Protein AF-A0A8H8IQS8-F1 (afdb_monomer)

Structure (mmCIF, N/CA/C/O backbone):
data_AF-A0A8H8IQS8-F1
#
_entry.id   AF-A0A8H8IQS8-F1
#
loop_
_atom_site.group_PDB
_atom_site.id
_atom_site.type_symbol
_atom_site.label_atom_id
_atom_site.label_alt_id
_atom_site.label_comp_id
_atom_site.label_asym_id
_atom_site.label_entity_id
_atom_site.label_seq_id
_atom_site.pdbx_PDB_ins_code
_atom_site.Cartn_x
_atom_site.Cartn_y
_atom_site.Cartn_z
_atom_site.occupancy
_atom_site.B_iso_or_equiv
_atom_site.auth_seq_id
_atom_site.auth_comp_id
_atom_site.auth_asym_id
_atom_site.auth_atom_id
_atom_site.pdbx_PDB_model_num
ATOM 1 N N . MET A 1 1 ? 19.528 -2.121 0.779 1.00 66.25 1 MET A N 1
ATOM 2 C CA . MET A 1 1 ? 18.253 -1.383 0.620 1.00 66.25 1 MET A CA 1
ATOM 3 C C . MET A 1 1 ? 18.210 -0.143 1.507 1.00 66.25 1 MET A C 1
ATOM 5 O O . MET A 1 1 ? 18.045 0.934 0.961 1.00 66.25 1 MET A O 1
ATOM 9 N N . ALA A 1 2 ? 18.456 -0.263 2.820 1.00 69.69 2 ALA A N 1
ATOM 10 C CA . ALA A 1 2 ? 18.442 0.862 3.770 1.00 69.69 2 ALA A CA 1
ATOM 11 C C . ALA A 1 2 ? 19.323 2.064 3.371 1.00 69.69 2 ALA A C 1
ATOM 13 O O . ALA A 1 2 ? 18.822 3.179 3.329 1.00 69.69 2 ALA A O 1
ATOM 14 N N . ALA A 1 3 ? 20.586 1.844 2.984 1.00 73.44 3 ALA A N 1
ATOM 15 C CA . ALA A 1 3 ? 21.478 2.936 2.566 1.00 73.44 3 ALA A CA 1
ATOM 16 C C . ALA A 1 3 ? 20.942 3.726 1.356 1.00 73.44 3 ALA A C 1
ATOM 18 O O . ALA A 1 3 ? 20.941 4.948 1.373 1.00 73.44 3 ALA A O 1
ATOM 19 N N . ARG A 1 4 ? 20.400 3.029 0.347 1.00 75.62 4 ARG A N 1
ATOM 20 C CA . ARG A 1 4 ? 19.757 3.666 -0.814 1.00 75.62 4 ARG A CA 1
ATOM 21 C C . ARG A 1 4 ? 18.481 4.410 -0.438 1.00 75.62 4 ARG A C 1
ATOM 23 O O . ARG A 1 4 ? 18.221 5.464 -0.984 1.00 75.62 4 ARG A O 1
ATOM 30 N N . ALA A 1 5 ? 17.672 3.871 0.469 1.00 77.19 5 ALA A N 1
ATOM 31 C CA . ALA A 1 5 ? 16.452 4.546 0.906 1.00 77.19 5 ALA A CA 1
ATOM 32 C C . ALA A 1 5 ? 16.762 5.857 1.647 1.00 77.19 5 ALA A C 1
ATOM 34 O O . ALA A 1 5 ? 16.084 6.859 1.424 1.00 77.19 5 ALA A O 1
ATOM 35 N N . LEU A 1 6 ? 17.839 5.868 2.439 1.00 79.94 6 LEU A N 1
ATOM 36 C CA . LEU A 1 6 ? 18.305 7.056 3.146 1.00 79.94 6 LEU A CA 1
ATOM 37 C C . LEU A 1 6 ? 18.737 8.177 2.184 1.00 79.94 6 LEU A C 1
ATOM 39 O O . LEU A 1 6 ? 18.458 9.339 2.462 1.00 79.94 6 LEU A O 1
ATOM 43 N N . GLU A 1 7 ? 19.329 7.844 1.028 1.00 81.62 7 GLU A N 1
ATOM 44 C CA . GLU A 1 7 ? 19.634 8.822 -0.039 1.00 81.62 7 GLU A CA 1
ATOM 45 C C . GLU A 1 7 ? 18.376 9.547 -0.548 1.00 81.62 7 GLU A C 1
ATOM 47 O O . GLU A 1 7 ? 18.456 10.691 -0.991 1.00 81.62 7 GLU A O 1
ATOM 52 N N . PHE A 1 8 ? 17.209 8.905 -0.451 1.00 78.31 8 PHE A N 1
ATOM 53 C CA . PHE A 1 8 ? 15.911 9.465 -0.832 1.00 78.31 8 PHE A CA 1
ATOM 54 C C . PHE A 1 8 ? 15.087 9.962 0.367 1.00 78.31 8 PHE A C 1
ATOM 56 O O . PHE A 1 8 ? 13.898 10.238 0.218 1.00 78.31 8 PHE A O 1
ATOM 63 N N . GLY A 1 9 ? 15.693 10.078 1.555 1.00 79.75 9 GLY A N 1
ATOM 64 C CA . GLY A 1 9 ?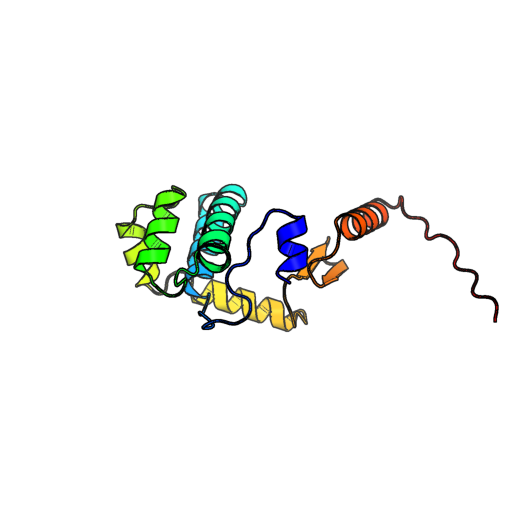 15.028 10.572 2.766 1.00 79.75 9 GLY A CA 1
ATOM 65 C C . GLY A 1 9 ? 14.066 9.579 3.425 1.00 79.75 9 GLY A C 1
ATOM 66 O O . GLY A 1 9 ? 13.321 9.966 4.321 1.00 79.75 9 GLY A O 1
ATOM 67 N N . VAL A 1 10 ? 14.079 8.308 3.014 1.00 79.69 10 VAL A N 1
ATOM 68 C CA . VAL A 1 10 ? 13.239 7.250 3.592 1.00 79.69 10 VAL A CA 1
ATOM 69 C C . VAL A 1 10 ? 14.052 6.461 4.611 1.00 79.69 10 VAL A C 1
ATOM 71 O O . VAL A 1 10 ? 15.064 5.834 4.282 1.00 79.69 10 VAL A O 1
ATOM 74 N N . THR A 1 11 ? 13.594 6.457 5.862 1.00 82.94 11 THR A N 1
ATOM 75 C CA . THR A 1 11 ? 14.284 5.748 6.947 1.00 82.94 11 THR A CA 1
ATOM 76 C C . THR A 1 11 ? 13.717 4.345 7.098 1.00 82.94 11 THR A C 1
ATOM 78 O O . THR A 1 11 ? 12.756 4.125 7.826 1.00 82.94 11 THR A O 1
ATOM 81 N N . LEU A 1 12 ? 14.336 3.371 6.431 1.00 80.75 12 LEU A N 1
ATOM 82 C CA . LEU A 1 12 ? 13.980 1.963 6.612 1.00 80.75 12 LEU A CA 1
ATOM 83 C C . LEU A 1 12 ? 14.534 1.463 7.948 1.00 80.75 12 LEU A C 1
ATOM 85 O O . LEU A 1 12 ? 15.738 1.220 8.061 1.00 80.75 12 LEU A O 1
ATOM 89 N N . ARG A 1 13 ? 13.666 1.299 8.950 1.00 80.06 13 ARG A N 1
ATOM 90 C CA . ARG A 1 13 ? 14.080 0.863 10.293 1.00 80.06 13 ARG A CA 1
ATOM 91 C C . ARG A 1 13 ? 14.315 -0.637 10.401 1.00 80.06 13 ARG A C 1
ATOM 93 O O . ARG A 1 13 ? 15.146 -1.060 11.198 1.00 80.06 13 ARG A O 1
ATOM 100 N N . ARG A 1 14 ? 13.708 -1.422 9.504 1.00 67.38 14 ARG A N 1
ATOM 101 C CA . ARG A 1 14 ? 13.694 -2.883 9.615 1.00 67.38 14 ARG A CA 1
ATOM 102 C C . ARG A 1 14 ? 14.386 -3.613 8.455 1.00 67.38 14 ARG A C 1
ATOM 104 O O . ARG A 1 14 ? 13.721 -4.034 7.508 1.00 67.38 14 ARG A O 1
ATOM 111 N N . PRO A 1 15 ? 15.715 -3.832 8.505 1.00 53.41 15 PRO A N 1
ATOM 112 C CA . PRO A 1 15 ? 16.423 -4.578 7.467 1.00 53.41 15 PRO A CA 1
ATOM 113 C C . PRO A 1 15 ? 16.212 -6.109 7.493 1.00 53.41 15 PRO A C 1
ATOM 115 O O . PRO A 1 15 ? 16.752 -6.773 6.611 1.00 53.41 15 PRO A O 1
ATOM 118 N N . GLY A 1 16 ? 15.431 -6.682 8.430 1.00 61.94 16 GLY A N 1
ATOM 119 C CA . GLY A 1 16 ? 15.216 -8.143 8.491 1.00 61.94 16 GLY A CA 1
ATOM 120 C C . GLY A 1 16 ? 14.146 -8.698 9.453 1.00 61.94 16 GLY A C 1
ATOM 121 O O . GLY A 1 16 ? 14.333 -9.798 9.956 1.00 61.94 16 GLY A O 1
ATOM 122 N N . GLY A 1 17 ? 13.066 -7.970 9.765 1.00 65.12 17 GLY A N 1
ATOM 123 C CA . GLY A 1 17 ? 12.062 -8.428 10.753 1.00 65.12 17 GLY A CA 1
ATOM 124 C C . GLY A 1 17 ? 10.948 -9.360 10.226 1.00 65.12 17 GLY A C 1
ATOM 125 O O . GLY A 1 17 ? 10.945 -9.753 9.061 1.00 65.12 17 GLY A O 1
ATOM 126 N N . THR A 1 18 ? 9.963 -9.648 11.092 1.00 72.62 18 THR A N 1
ATOM 127 C CA . THR A 1 18 ? 8.724 -10.432 10.865 1.00 72.62 18 THR A CA 1
ATOM 128 C C . THR A 1 18 ? 7.983 -10.088 9.574 1.00 72.62 18 THR A C 1
ATOM 130 O O . THR A 1 18 ? 7.476 -8.978 9.420 1.00 72.62 18 THR A O 1
ATOM 133 N N . VAL A 1 19 ? 7.893 -11.020 8.631 1.00 80.56 19 VAL A N 1
ATOM 134 C CA . VAL A 1 19 ? 7.154 -10.799 7.382 1.00 80.56 19 VAL A CA 1
ATOM 135 C C . VAL A 1 19 ? 5.656 -10.800 7.669 1.00 80.56 19 VAL A C 1
ATOM 137 O O . VAL A 1 19 ? 5.136 -11.802 8.148 1.00 80.56 19 VAL A O 1
ATOM 140 N N . TRP A 1 20 ? 4.997 -9.692 7.335 1.00 86.56 20 TRP A N 1
ATOM 141 C CA . TRP A 1 20 ? 3.547 -9.552 7.408 1.00 86.56 20 TRP A CA 1
ATOM 142 C C . TRP A 1 20 ? 2.914 -9.725 6.024 1.00 86.56 20 TRP A C 1
ATOM 144 O O . TRP A 1 20 ? 3.448 -9.264 5.009 1.00 86.56 20 TRP A O 1
ATOM 154 N N . LYS A 1 21 ? 1.765 -10.385 5.970 1.00 91.38 21 LYS A N 1
ATOM 155 C CA . LYS A 1 21 ? 0.892 -10.516 4.813 1.00 91.38 21 LYS A CA 1
ATOM 156 C C . LYS A 1 21 ? 0.266 -9.164 4.511 1.00 91.38 21 LYS A C 1
ATOM 158 O O . LYS A 1 21 ? -0.399 -8.552 5.333 1.00 91.38 21 LYS A O 1
ATOM 163 N N . SER A 1 22 ? 0.405 -8.732 3.269 1.00 92.94 22 SER A N 1
ATOM 164 C CA . SER A 1 22 ? -0.139 -7.458 2.806 1.00 92.94 22 SER A CA 1
ATOM 165 C C . SER A 1 22 ? -1.505 -7.595 2.128 1.00 92.94 22 SER A C 1
ATOM 167 O O . SER A 1 22 ? -1.963 -6.640 1.507 1.00 92.94 22 SER A O 1
ATOM 169 N N . THR A 1 23 ? -2.174 -8.753 2.196 1.00 94.75 23 THR A N 1
ATOM 170 C CA . THR A 1 23 ? -3.444 -8.986 1.482 1.00 94.75 23 THR A CA 1
ATOM 171 C C . THR A 1 23 ? -4.521 -7.987 1.905 1.00 94.75 23 THR A C 1
ATOM 173 O O . THR A 1 23 ? -5.119 -7.342 1.046 1.00 94.75 23 THR A O 1
ATOM 176 N N . SER A 1 24 ? -4.718 -7.783 3.210 1.00 96.75 24 SER A N 1
ATOM 177 C CA . SER A 1 24 ? -5.698 -6.824 3.740 1.00 96.75 24 SER A CA 1
ATOM 178 C C . SER A 1 24 ? -5.352 -5.375 3.390 1.00 96.75 24 SER A C 1
ATOM 180 O O . SER A 1 24 ? -6.216 -4.622 2.941 1.00 96.75 24 SER A O 1
ATOM 182 N N . ALA A 1 25 ? -4.071 -5.006 3.466 1.00 97.31 25 ALA A N 1
ATOM 183 C CA . ALA A 1 25 ? -3.592 -3.711 2.989 1.00 97.31 25 ALA A CA 1
ATOM 184 C C . ALA A 1 25 ? -3.886 -3.505 1.488 1.00 97.31 25 ALA A C 1
ATOM 186 O O . ALA A 1 25 ? -4.383 -2.456 1.085 1.00 97.31 25 ALA A O 1
ATOM 187 N N . ASN A 1 26 ? -3.654 -4.522 0.649 1.00 97.25 26 ASN A N 1
ATOM 188 C CA . ASN A 1 26 ? -3.958 -4.465 -0.783 1.00 97.25 26 ASN A CA 1
ATOM 189 C C . ASN A 1 26 ? -5.463 -4.355 -1.067 1.00 97.25 26 ASN A C 1
ATOM 191 O O . ASN A 1 26 ? -5.844 -3.666 -2.015 1.00 97.25 26 ASN A O 1
ATOM 195 N N . ARG A 1 27 ? -6.320 -4.964 -0.238 1.00 98.06 27 ARG A N 1
ATOM 196 C CA . ARG A 1 27 ? -7.781 -4.795 -0.324 1.00 98.06 27 ARG A CA 1
ATOM 197 C C . ARG A 1 27 ? -8.186 -3.341 -0.076 1.00 98.06 27 ARG A C 1
ATOM 199 O O . ARG A 1 27 ? -8.911 -2.779 -0.894 1.00 98.06 27 ARG A O 1
ATOM 206 N N . LEU A 1 28 ? -7.652 -2.697 0.967 1.00 98.00 28 LEU A N 1
ATOM 207 C CA . LEU A 1 28 ? -7.899 -1.270 1.220 1.00 98.00 28 LEU A CA 1
ATOM 208 C C . LEU A 1 28 ? -7.354 -0.375 0.100 1.00 98.00 28 LEU A C 1
ATOM 210 O O . LEU A 1 28 ? -8.011 0.583 -0.298 1.00 98.00 28 LEU A O 1
ATOM 214 N N . LEU A 1 29 ? -6.187 -0.698 -0.464 1.00 98.25 29 LEU A N 1
ATOM 215 C CA . LEU A 1 29 ? -5.625 0.036 -1.605 1.00 98.25 29 LEU A CA 1
ATOM 216 C C . LEU A 1 29 ? -6.482 -0.091 -2.866 1.00 98.25 29 LEU A C 1
ATOM 218 O O . LEU A 1 29 ? -6.578 0.8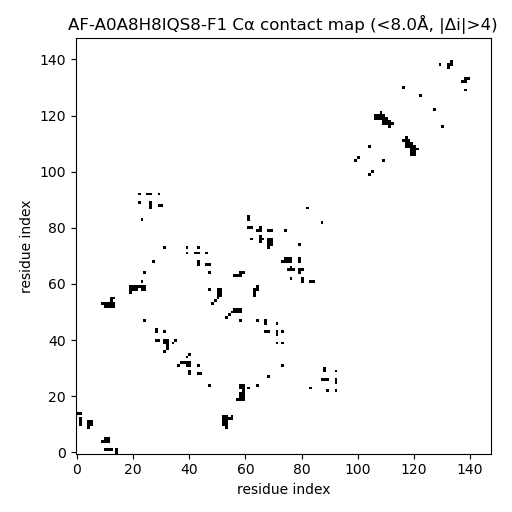63 -3.645 1.00 98.25 29 LEU A O 1
ATOM 222 N N . LEU A 1 30 ? -7.087 -1.258 -3.090 1.00 98.06 30 LEU A N 1
ATOM 223 C CA . LEU A 1 30 ? -8.026 -1.461 -4.186 1.00 98.06 30 LEU A CA 1
ATOM 224 C C . LEU A 1 30 ? -9.322 -0.680 -3.948 1.00 98.06 30 LEU A C 1
ATOM 226 O O . LEU A 1 30 ? -9.783 0.007 -4.860 1.00 98.06 30 LEU A O 1
ATOM 230 N N . TYR A 1 31 ? -9.853 -0.714 -2.726 1.00 98.19 31 TYR A N 1
ATOM 231 C CA . TYR A 1 31 ? -11.026 0.068 -2.341 1.00 98.19 31 TYR A CA 1
ATOM 232 C C . TYR A 1 31 ? -10.784 1.578 -2.519 1.00 98.19 31 TYR A C 1
ATOM 234 O O . TYR A 1 31 ? -11.568 2.272 -3.169 1.00 98.19 31 TYR A O 1
ATOM 242 N N . ALA A 1 32 ? -9.646 2.085 -2.031 1.00 98.38 32 ALA A N 1
ATOM 243 C CA . ALA A 1 32 ? -9.237 3.481 -2.181 1.00 98.38 32 ALA A CA 1
ATOM 244 C C . ALA A 1 32 ? -9.179 3.914 -3.645 1.00 98.38 32 ALA A C 1
ATOM 246 O O . ALA A 1 32 ? -9.678 4.982 -4.004 1.00 98.38 32 ALA A O 1
ATOM 247 N N . TYR A 1 33 ? -8.634 3.053 -4.505 1.00 98.25 33 TYR A N 1
ATOM 248 C CA . TYR A 1 33 ? -8.614 3.302 -5.939 1.00 98.25 33 TYR A CA 1
ATOM 249 C C . TYR A 1 33 ? -10.022 3.361 -6.544 1.00 98.25 33 TYR A C 1
ATOM 251 O O . TYR A 1 33 ? -10.304 4.253 -7.342 1.00 98.25 33 TYR A O 1
ATOM 259 N N . GLN A 1 34 ? -10.920 2.449 -6.161 1.00 97.44 34 GLN A N 1
ATOM 260 C CA . GLN A 1 34 ? -12.295 2.426 -6.670 1.00 97.44 34 GLN A CA 1
ATOM 261 C C . GLN A 1 34 ? -13.106 3.663 -6.254 1.00 97.44 34 GLN A C 1
ATOM 263 O O . GLN A 1 34 ? -13.939 4.124 -7.032 1.00 97.44 34 GLN A O 1
ATOM 268 N N . LYS A 1 35 ? -12.873 4.210 -5.052 1.00 96.25 35 LYS A N 1
ATOM 269 C CA . LYS A 1 35 ? -13.634 5.360 -4.529 1.00 96.25 35 LYS A CA 1
ATOM 270 C C . LYS A 1 35 ? -13.045 6.719 -4.889 1.00 96.25 35 LYS A C 1
ATOM 272 O O . LYS A 1 35 ? -13.797 7.635 -5.202 1.00 96.25 35 LYS A O 1
ATOM 277 N N . GLY A 1 36 ? -11.723 6.860 -4.837 1.00 94.62 36 GLY A N 1
ATOM 278 C CA . GLY A 1 36 ? -11.043 8.153 -4.980 1.00 94.62 36 GLY A CA 1
ATOM 279 C C . GLY A 1 36 ? -9.915 8.164 -6.011 1.00 94.62 36 GLY A C 1
ATOM 280 O O . GLY A 1 36 ? -9.134 9.117 -6.067 1.00 94.62 36 GLY A O 1
ATOM 281 N N . GLY A 1 37 ? -9.809 7.114 -6.828 1.00 97.50 37 GLY A N 1
ATOM 282 C CA . GLY A 1 37 ? -8.822 7.014 -7.895 1.00 97.50 37 GLY A CA 1
ATOM 283 C C . GLY A 1 37 ? -7.380 6.956 -7.390 1.00 97.50 37 GLY A C 1
ATOM 284 O O . GLY A 1 37 ? -7.085 6.539 -6.269 1.00 97.50 37 GLY A O 1
ATOM 285 N N . GLN A 1 38 ? -6.456 7.387 -8.250 1.00 95.94 38 GLN A N 1
ATOM 286 C CA . GLN A 1 38 ? -5.016 7.319 -7.984 1.00 95.94 38 GLN A CA 1
ATOM 287 C C . GLN A 1 38 ? -4.602 8.135 -6.757 1.00 95.94 38 GLN A C 1
ATOM 289 O O . GLN A 1 38 ? -3.766 7.671 -5.992 1.00 95.94 38 GLN A O 1
ATOM 294 N N . ASN A 1 39 ? -5.209 9.303 -6.533 1.00 96.88 39 ASN A N 1
ATOM 295 C CA . ASN A 1 39 ? -4.848 10.170 -5.410 1.00 96.88 39 ASN A CA 1
ATOM 296 C C . ASN A 1 39 ? -5.187 9.520 -4.062 1.00 96.88 39 ASN A C 1
ATOM 298 O O . ASN A 1 39 ? -4.336 9.471 -3.177 1.00 96.88 39 ASN A O 1
ATOM 302 N N . ALA A 1 40 ? -6.397 8.969 -3.913 1.00 97.62 40 ALA A N 1
ATOM 303 C CA . ALA A 1 40 ? -6.787 8.286 -2.678 1.00 97.62 40 ALA A CA 1
ATOM 304 C C . ALA A 1 40 ? -5.935 7.034 -2.432 1.00 97.62 40 ALA A C 1
ATOM 306 O O . ALA A 1 40 ? -5.442 6.827 -1.323 1.00 97.62 40 ALA A O 1
ATOM 307 N N . GLN A 1 41 ? -5.690 6.241 -3.481 1.00 98.19 41 GLN A N 1
ATOM 308 C CA . GLN A 1 41 ? -4.811 5.078 -3.385 1.00 98.19 41 GLN A CA 1
ATOM 309 C C . GLN A 1 41 ? -3.385 5.472 -2.986 1.00 98.19 41 GLN A C 1
ATOM 311 O O . GLN A 1 41 ? -2.811 4.847 -2.100 1.00 98.19 41 GLN A O 1
ATOM 316 N N . GLN A 1 42 ? -2.807 6.497 -3.616 1.00 97.50 42 GLN A N 1
ATOM 317 C CA . GLN A 1 42 ? -1.442 6.944 -3.345 1.00 97.50 42 GLN A CA 1
ATOM 318 C C . GLN A 1 42 ? -1.290 7.499 -1.925 1.00 97.50 42 GLN A C 1
ATOM 320 O O . GLN A 1 42 ? -0.276 7.228 -1.278 1.00 97.50 42 GLN A O 1
ATOM 325 N N . ASN A 1 43 ? -2.285 8.238 -1.430 1.00 97.44 43 ASN A N 1
ATOM 326 C CA . ASN A 1 43 ? -2.283 8.757 -0.064 1.00 97.44 43 ASN A CA 1
ATOM 327 C C . ASN A 1 43 ? -2.252 7.613 0.957 1.00 97.44 43 ASN A C 1
ATOM 329 O O . ASN A 1 43 ? -1.362 7.584 1.808 1.00 97.44 43 ASN A O 1
ATOM 333 N N . LEU A 1 44 ? -3.155 6.634 0.822 1.00 98.19 44 LEU A N 1
ATOM 334 C CA . LEU A 1 44 ? -3.171 5.460 1.695 1.00 98.19 44 LEU A CA 1
ATOM 335 C C . LEU A 1 44 ? -1.882 4.638 1.572 1.00 98.19 44 LEU A C 1
ATOM 337 O O . LEU A 1 44 ? -1.289 4.264 2.581 1.00 98.19 44 LEU A O 1
ATOM 341 N N . LEU A 1 45 ? -1.416 4.400 0.344 1.00 97.38 45 LEU A N 1
ATOM 342 C CA . LEU A 1 45 ? -0.188 3.656 0.073 1.00 97.38 45 LEU A CA 1
ATOM 343 C C . LEU A 1 45 ? 1.010 4.279 0.787 1.00 97.38 45 LEU A C 1
ATOM 345 O O . LEU A 1 45 ? 1.771 3.569 1.435 1.00 97.38 45 LEU A O 1
ATOM 349 N N . THR A 1 46 ? 1.158 5.600 0.695 1.00 95.75 46 THR A N 1
ATOM 350 C CA . THR A 1 46 ? 2.270 6.329 1.316 1.00 95.75 46 THR A CA 1
ATOM 351 C C . THR A 1 46 ? 2.270 6.154 2.833 1.00 95.75 46 THR A C 1
ATOM 353 O O . THR A 1 46 ? 3.319 5.887 3.419 1.00 95.75 46 THR A O 1
ATOM 356 N N . GLU A 1 47 ? 1.104 6.257 3.471 1.00 96.69 47 GLU A N 1
ATOM 357 C CA . GLU A 1 47 ? 0.995 6.093 4.920 1.00 96.69 47 GLU A CA 1
ATOM 358 C C . GLU A 1 47 ? 1.242 4.647 5.366 1.00 96.69 47 GLU A C 1
ATOM 360 O O . GLU A 1 47 ? 1.991 4.439 6.318 1.00 96.69 47 GLU A O 1
ATOM 365 N N . LEU A 1 48 ? 0.729 3.650 4.637 1.00 95.75 48 LEU A N 1
ATOM 366 C CA . LEU A 1 48 ? 0.999 2.237 4.925 1.00 95.75 48 LEU A CA 1
ATOM 367 C C . LEU A 1 48 ? 2.473 1.862 4.702 1.00 95.75 48 LEU A C 1
ATOM 369 O O . LEU A 1 48 ? 3.033 1.090 5.478 1.00 95.75 48 LEU A O 1
ATOM 373 N N . PHE A 1 49 ? 3.139 2.438 3.692 1.00 92.81 49 PHE A N 1
ATOM 374 C CA . PHE A 1 49 ? 4.587 2.274 3.514 1.00 92.81 49 PHE A CA 1
ATOM 375 C C . PHE A 1 49 ? 5.359 2.824 4.718 1.00 92.81 49 PHE A C 1
ATOM 377 O O . PHE A 1 49 ? 6.285 2.165 5.193 1.00 92.81 49 PHE A O 1
ATOM 384 N N . ARG A 1 50 ? 4.977 4.000 5.234 1.00 92.19 50 ARG A N 1
ATOM 385 C CA . ARG A 1 50 ? 5.592 4.574 6.441 1.00 92.19 50 ARG A CA 1
ATOM 386 C C . ARG A 1 50 ? 5.327 3.717 7.673 1.00 92.19 50 ARG A C 1
ATOM 388 O O . ARG A 1 50 ? 6.271 3.414 8.397 1.00 92.19 50 ARG A O 1
ATOM 395 N N . ALA A 1 51 ? 4.082 3.293 7.881 1.00 92.88 51 ALA A N 1
ATOM 396 C CA . ALA A 1 51 ? 3.696 2.390 8.965 1.00 92.88 51 ALA A CA 1
ATOM 397 C C . ALA A 1 51 ? 4.582 1.138 8.974 1.00 92.88 51 ALA A C 1
ATOM 399 O O . ALA A 1 51 ? 5.265 0.843 9.953 1.00 92.88 51 ALA A O 1
ATOM 400 N N . HIS A 1 52 ? 4.675 0.477 7.820 1.00 90.62 52 HIS A N 1
ATOM 401 C CA . HIS A 1 52 ? 5.409 -0.768 7.679 1.00 90.62 52 HIS A CA 1
ATOM 402 C C . HIS A 1 52 ? 6.931 -0.599 7.804 1.00 90.62 52 HIS A C 1
ATOM 404 O O . HIS A 1 52 ? 7.589 -1.346 8.529 1.00 90.62 52 HIS A O 1
ATOM 410 N N . HIS A 1 53 ? 7.517 0.358 7.079 1.00 87.62 53 HIS A N 1
ATOM 411 C CA . HIS A 1 53 ? 8.972 0.442 6.928 1.00 87.62 53 HIS A CA 1
ATOM 412 C C . HIS A 1 53 ? 9.662 1.424 7.873 1.00 87.62 53 HIS A C 1
ATOM 414 O O . HIS A 1 53 ? 10.834 1.215 8.202 1.00 87.62 53 HIS A O 1
ATOM 420 N N . GLU A 1 54 ? 8.979 2.498 8.264 1.00 89.50 54 GLU A N 1
ATOM 421 C CA . GLU A 1 54 ? 9.545 3.541 9.123 1.00 89.50 54 GLU A CA 1
ATOM 422 C C . GLU A 1 54 ? 9.116 3.383 10.580 1.00 89.50 54 GLU A C 1
ATOM 424 O O . GLU A 1 54 ? 9.890 3.741 11.465 1.00 89.50 54 GLU A O 1
ATOM 429 N N . LYS A 1 55 ? 7.910 2.865 10.842 1.00 90.06 55 LYS A N 1
ATOM 430 C CA . LYS A 1 55 ? 7.38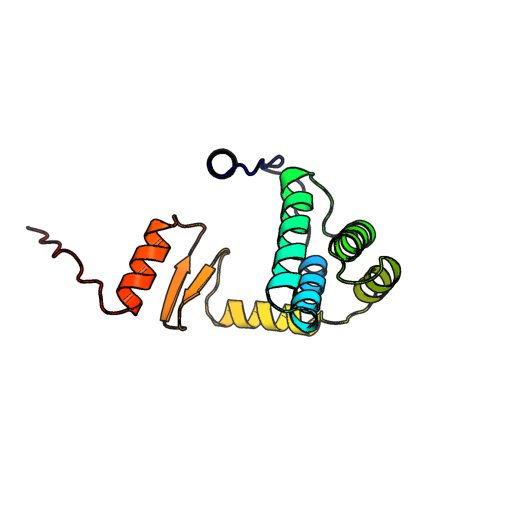1 2.704 12.207 1.00 90.06 55 LYS A CA 1
ATOM 431 C C . LYS A 1 55 ? 7.374 1.270 12.726 1.00 90.06 55 LYS A C 1
ATOM 433 O O . LYS A 1 55 ? 7.256 1.091 13.929 1.00 90.06 55 LYS A O 1
ATOM 438 N N . GLU A 1 56 ? 7.550 0.285 11.846 1.00 89.62 56 GLU A N 1
ATOM 439 C CA . GLU A 1 56 ? 7.480 -1.144 12.186 1.00 89.62 56 GLU A CA 1
ATOM 440 C C . GLU A 1 56 ? 6.124 -1.560 12.775 1.00 89.62 56 GLU A C 1
ATOM 442 O O . GLU A 1 56 ? 6.049 -2.406 13.663 1.00 89.62 56 GLU A O 1
ATOM 447 N N . GLU A 1 57 ? 5.046 -0.972 12.266 1.00 92.00 57 GLU A N 1
ATOM 448 C CA . GLU A 1 57 ? 3.679 -1.326 12.641 1.00 92.00 57 GLU A CA 1
ATOM 449 C C . GLU A 1 57 ? 3.162 -2.507 11.806 1.00 92.00 57 GLU A C 1
ATOM 451 O O . GLU A 1 57 ? 3.506 -2.654 10.625 1.00 92.00 57 GLU A O 1
ATOM 456 N N . ASP A 1 58 ? 2.331 -3.345 12.431 1.00 92.00 58 ASP A N 1
ATOM 457 C CA . ASP A 1 58 ? 1.794 -4.564 11.833 1.00 92.00 58 ASP A CA 1
ATOM 458 C C . ASP A 1 58 ? 0.683 -4.251 10.820 1.00 92.00 58 ASP A C 1
ATOM 460 O O . ASP A 1 58 ? -0.419 -3.841 11.171 1.00 92.00 58 ASP A O 1
ATOM 464 N N . ILE A 1 59 ? 0.976 -4.466 9.538 1.00 92.69 59 ILE A N 1
ATOM 465 C CA . ILE A 1 59 ? 0.024 -4.254 8.438 1.00 92.69 59 ILE A CA 1
ATOM 466 C C . ILE A 1 59 ? -0.879 -5.471 8.157 1.00 92.69 59 ILE A C 1
ATOM 468 O O . ILE A 1 59 ? -1.629 -5.448 7.178 1.00 92.69 59 ILE A O 1
ATOM 472 N N . GLU A 1 60 ? -0.803 -6.531 8.969 1.00 93.75 60 GLU A N 1
ATOM 473 C CA . GLU A 1 60 ? -1.837 -7.571 9.065 1.00 93.75 60 GLU A CA 1
ATOM 474 C C . GLU A 1 60 ? -2.941 -7.202 10.064 1.00 93.75 60 GLU A C 1
ATOM 476 O O . GLU A 1 60 ? -4.061 -7.694 9.918 1.00 93.75 60 GLU A O 1
ATOM 481 N N . ASP A 1 61 ? -2.651 -6.347 11.051 1.00 95.94 61 ASP A N 1
ATOM 482 C CA . ASP A 1 61 ? -3.605 -5.970 12.095 1.00 95.94 61 ASP A CA 1
ATOM 483 C C . ASP A 1 61 ? -4.711 -5.066 11.531 1.00 95.94 61 ASP A C 1
ATOM 485 O O . ASP A 1 61 ? -4.464 -4.008 10.943 1.00 95.94 61 ASP A O 1
ATOM 489 N N . PHE A 1 62 ? -5.963 -5.488 11.713 1.00 97.44 62 PHE A N 1
ATOM 490 C CA . PHE A 1 62 ? -7.117 -4.777 11.174 1.00 97.44 62 PHE A CA 1
ATOM 491 C C . PHE A 1 62 ? -7.335 -3.423 11.844 1.00 97.44 62 PHE A C 1
ATOM 493 O O . PHE A 1 62 ? -7.781 -2.497 11.172 1.00 97.44 62 PHE A O 1
ATOM 500 N N . LEU A 1 63 ? -6.997 -3.287 13.128 1.00 97.81 63 LEU A N 1
ATOM 501 C CA . LEU A 1 63 ? -7.122 -2.025 13.852 1.00 97.81 63 LEU A CA 1
ATOM 502 C C . LEU A 1 63 ? -6.104 -1.013 13.326 1.00 97.81 63 LEU A C 1
ATOM 504 O O . LEU A 1 63 ? -6.476 0.104 12.982 1.00 97.81 63 LEU A O 1
ATOM 508 N N . ILE A 1 64 ? -4.849 -1.432 13.132 1.00 96.88 64 ILE A N 1
ATOM 509 C CA . ILE A 1 64 ? -3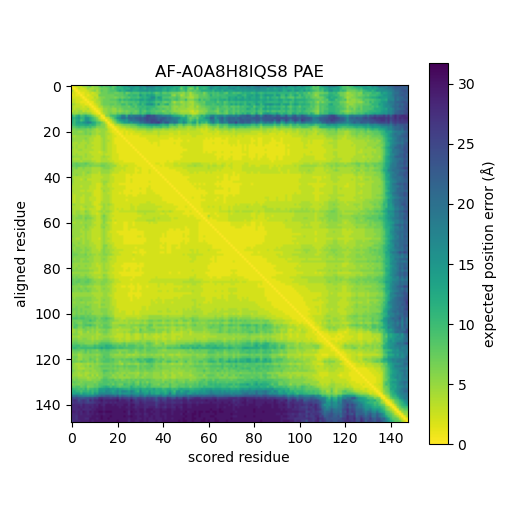.811 -0.571 12.540 1.00 96.88 64 ILE A CA 1
ATOM 510 C C . ILE A 1 64 ? -4.219 -0.147 11.123 1.00 96.88 64 ILE A C 1
ATOM 512 O O . ILE A 1 64 ? -4.146 1.029 10.763 1.00 96.88 64 ILE A O 1
ATOM 516 N N . LEU A 1 65 ? -4.702 -1.082 10.302 1.00 97.81 65 LEU A N 1
ATOM 517 C CA . LEU A 1 65 ? -5.182 -0.765 8.956 1.00 97.81 65 LEU A CA 1
ATOM 518 C C . LEU A 1 65 ? -6.385 0.196 8.964 1.00 97.81 65 LEU A C 1
ATOM 520 O O . LEU A 1 65 ? -6.449 1.091 8.115 1.00 97.81 65 LEU A O 1
ATOM 524 N N . ALA A 1 66 ? -7.313 0.037 9.911 1.00 98.38 66 ALA A N 1
ATOM 525 C CA . ALA A 1 66 ? -8.467 0.915 10.075 1.00 98.38 66 ALA A CA 1
ATOM 526 C C . ALA A 1 66 ? -8.064 2.337 10.491 1.00 98.38 66 ALA A C 1
ATOM 528 O O . ALA A 1 66 ? -8.577 3.301 9.918 1.00 98.38 66 ALA A O 1
ATOM 5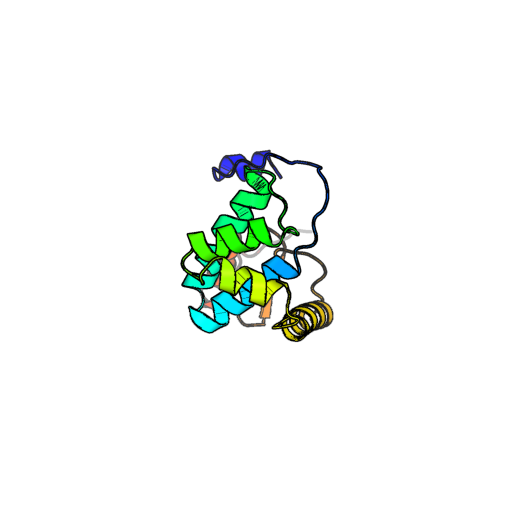29 N N . GLU A 1 67 ? -7.089 2.482 11.393 1.00 98.38 67 GLU A N 1
ATOM 530 C CA . GLU A 1 67 ? -6.519 3.782 11.767 1.00 98.38 67 GLU A CA 1
ATOM 531 C C . GLU A 1 67 ? -5.945 4.523 10.551 1.00 98.38 67 GLU A C 1
ATOM 533 O O . GLU A 1 67 ? -6.183 5.719 10.373 1.00 98.38 67 GLU A O 1
ATOM 538 N N . TYR A 1 68 ? -5.226 3.829 9.661 1.00 98.19 68 TYR A N 1
ATOM 539 C CA . TYR A 1 68 ? -4.684 4.452 8.448 1.00 98.19 68 TYR A CA 1
ATOM 540 C C . TYR A 1 68 ? -5.747 4.766 7.394 1.00 98.19 68 TYR A C 1
ATOM 542 O O . TYR A 1 68 ? -5.633 5.784 6.697 1.00 98.19 68 TYR A O 1
ATOM 550 N N . ALA A 1 69 ? -6.785 3.936 7.276 1.00 97.88 69 ALA A N 1
ATOM 551 C CA . ALA A 1 69 ? -7.932 4.230 6.421 1.00 97.88 69 ALA A CA 1
ATOM 552 C C . ALA A 1 69 ? -8.648 5.512 6.885 1.00 97.88 69 ALA A C 1
ATOM 554 O O . ALA A 1 69 ? -8.920 6.393 6.067 1.00 97.88 69 ALA A O 1
ATOM 555 N N . GLU A 1 70 ? -8.856 5.671 8.192 1.00 98.31 70 GLU A N 1
ATOM 556 C CA . GLU A 1 70 ? -9.452 6.878 8.768 1.00 98.31 70 GLU A CA 1
ATOM 557 C C . GLU A 1 70 ? -8.542 8.099 8.626 1.00 98.31 70 GLU A C 1
ATOM 559 O O . GLU A 1 70 ? -8.966 9.141 8.121 1.00 98.31 70 GLU A O 1
ATOM 564 N N . LYS A 1 71 ? -7.259 7.962 8.976 1.00 97.62 71 LYS A N 1
ATOM 565 C CA . LYS A 1 71 ? -6.266 9.041 8.881 1.00 97.62 71 LYS A CA 1
ATOM 566 C C . LYS A 1 71 ? -6.164 9.633 7.475 1.00 97.62 71 LYS A C 1
ATOM 568 O O . LYS A 1 71 ? -5.908 10.825 7.315 1.00 97.62 71 LYS A O 1
ATOM 573 N N . THR A 1 72 ? -6.325 8.798 6.452 1.00 97.44 72 THR A N 1
ATOM 574 C CA . THR A 1 72 ? -6.245 9.214 5.043 1.00 97.44 72 THR A CA 1
ATOM 575 C C . THR A 1 72 ? -7.577 9.733 4.497 1.00 97.44 72 THR A C 1
ATOM 577 O O . THR A 1 72 ? -7.632 10.170 3.346 1.00 97.44 72 THR A O 1
ATOM 580 N N . GLY A 1 73 ? -8.631 9.729 5.320 1.00 97.06 73 GLY A N 1
ATOM 581 C CA . GLY A 1 73 ? -9.976 10.161 4.956 1.00 97.06 73 GLY A CA 1
ATOM 582 C C . GLY A 1 73 ? -10.690 9.194 4.013 1.00 97.06 73 GLY A C 1
ATOM 583 O O . GLY A 1 73 ? -11.604 9.612 3.306 1.00 97.06 73 GLY A O 1
ATOM 584 N N . LEU A 1 74 ? -10.260 7.928 3.953 1.00 97.50 74 LEU A N 1
ATOM 585 C CA . LEU A 1 74 ? -10.843 6.938 3.051 1.00 97.50 74 LEU A CA 1
ATOM 586 C C . LEU A 1 74 ? -12.237 6.493 3.511 1.00 97.50 74 LEU A C 1
ATOM 588 O O . LEU A 1 74 ? -13.150 6.391 2.694 1.00 97.50 74 LEU A O 1
ATOM 592 N N . MET A 1 75 ? -12.369 6.188 4.801 1.00 97.69 75 MET A N 1
ATOM 593 C CA . MET A 1 75 ? -13.609 5.801 5.479 1.00 97.69 75 MET A CA 1
ATOM 594 C C . MET A 1 75 ? -13.419 5.939 6.993 1.00 97.69 75 MET A C 1
ATOM 596 O O . MET A 1 75 ? -12.287 6.093 7.448 1.00 97.69 75 MET A O 1
ATOM 600 N N . SER A 1 76 ? -14.496 5.884 7.775 1.00 98.31 76 SER A N 1
ATOM 601 C CA . SER A 1 76 ? -14.372 5.871 9.240 1.00 98.31 76 SER A CA 1
ATOM 602 C C . SER A 1 76 ? -13.660 4.608 9.732 1.00 98.31 76 SER A C 1
ATOM 604 O O . SER A 1 76 ? -13.704 3.563 9.075 1.00 98.31 76 SER A O 1
ATOM 606 N N . HIS A 1 77 ? -13.054 4.668 10.921 1.00 98.19 77 HIS A N 1
ATOM 607 C CA . HIS A 1 77 ? -12.421 3.491 11.524 1.00 98.19 77 HIS A CA 1
ATOM 608 C C . HIS A 1 77 ? -13.391 2.297 11.614 1.00 98.19 77 HIS A C 1
ATOM 610 O O . HIS A 1 77 ? -13.027 1.159 11.323 1.00 98.19 77 HIS A O 1
ATOM 616 N N . GLN A 1 78 ? -14.653 2.544 11.979 1.00 98.25 78 GLN A N 1
ATOM 617 C CA . GLN A 1 78 ? -15.664 1.492 12.092 1.00 98.25 78 GLN A CA 1
ATOM 618 C C . GLN A 1 78 ? -15.978 0.831 10.741 1.00 98.25 78 GLN A C 1
ATOM 620 O O . GLN A 1 78 ? -16.033 -0.395 10.661 1.00 98.25 78 GLN A O 1
ATOM 625 N N . GLU A 1 79 ? -16.159 1.623 9.681 1.00 98.19 79 GLU A N 1
ATOM 626 C CA . GLU A 1 79 ? -16.381 1.096 8.329 1.00 98.19 79 GLU A CA 1
ATOM 627 C C . GLU A 1 79 ? -15.174 0.292 7.840 1.00 98.19 79 GLU A C 1
ATOM 629 O O . GLU A 1 79 ? -15.352 -0.766 7.237 1.00 98.19 79 GLU A O 1
ATOM 634 N N . ALA A 1 80 ? -13.956 0.746 8.150 1.00 98.12 80 ALA A N 1
ATOM 635 C CA . ALA A 1 80 ? -12.738 0.027 7.800 1.00 98.12 80 ALA A CA 1
ATOM 636 C C . ALA A 1 80 ? -12.658 -1.332 8.500 1.00 98.12 80 ALA A C 1
ATOM 638 O O . ALA A 1 80 ? -12.372 -2.328 7.836 1.00 98.12 80 ALA A O 1
ATOM 639 N N . CYS A 1 81 ? -12.977 -1.408 9.796 1.00 98.06 81 CYS A N 1
ATOM 640 C CA . CYS A 1 81 ? -13.054 -2.687 10.503 1.00 98.06 81 CYS A CA 1
ATOM 641 C C . CYS A 1 81 ? -14.080 -3.627 9.859 1.00 98.06 81 CYS A C 1
ATOM 643 O O . CYS A 1 81 ? -13.744 -4.767 9.548 1.00 98.06 81 CYS A O 1
ATOM 645 N N . MET A 1 82 ? -15.295 -3.140 9.579 1.00 98.12 82 MET A N 1
ATOM 646 C CA . MET A 1 82 ? -16.338 -3.949 8.934 1.00 98.12 82 MET A CA 1
ATOM 647 C C . MET A 1 82 ? -15.907 -4.453 7.550 1.00 98.12 82 MET A C 1
ATOM 649 O O . MET A 1 82 ? -16.129 -5.615 7.207 1.00 98.12 82 MET A O 1
ATOM 653 N N . PHE A 1 83 ? -15.262 -3.596 6.755 1.00 98.19 83 PHE A N 1
ATOM 654 C CA . PHE A 1 83 ? -14.707 -3.975 5.460 1.00 98.19 83 PHE A CA 1
ATOM 655 C C . PHE A 1 83 ? -13.638 -5.067 5.611 1.00 98.19 83 PHE A C 1
ATOM 657 O O . PHE A 1 83 ? -13.685 -6.074 4.900 1.00 98.19 83 PHE A O 1
ATOM 664 N N . LEU A 1 84 ? -12.702 -4.903 6.550 1.00 97.50 84 LEU A N 1
ATOM 665 C CA . LEU A 1 84 ? -11.595 -5.834 6.777 1.00 97.50 84 LEU A CA 1
ATOM 666 C C . LEU A 1 84 ? -12.072 -7.200 7.295 1.00 97.50 84 LEU A C 1
ATOM 668 O O . LEU A 1 84 ? -11.555 -8.221 6.837 1.00 97.50 84 LEU A O 1
ATOM 672 N N . GLU A 1 85 ? -13.088 -7.218 8.164 1.00 97.50 85 GLU A N 1
ATOM 673 C CA . GLU A 1 85 ? -13.770 -8.427 8.656 1.00 97.50 85 GLU A CA 1
ATOM 674 C C . GLU A 1 85 ? -14.563 -9.158 7.564 1.00 97.50 85 GLU A C 1
ATOM 676 O O . GLU A 1 85 ? -14.751 -10.375 7.628 1.00 97.50 85 GLU A O 1
ATOM 681 N N . SER A 1 86 ? -15.024 -8.432 6.544 1.00 97.50 86 SER A N 1
ATOM 682 C CA . SER A 1 86 ? -15.703 -9.018 5.391 1.00 97.50 86 SER A CA 1
ATOM 683 C C . SER A 1 86 ? -14.724 -9.667 4.401 1.00 97.50 86 SER A C 1
ATOM 685 O O . SER A 1 86 ? -13.507 -9.506 4.488 1.00 97.50 86 SER A O 1
ATOM 687 N N . ASN A 1 87 ? -15.270 -10.338 3.382 1.00 96.75 87 ASN A N 1
ATOM 688 C CA . ASN A 1 87 ? -14.509 -10.843 2.231 1.00 96.75 87 ASN A CA 1
ATOM 689 C C . ASN A 1 87 ? -14.510 -9.888 1.025 1.00 96.75 87 ASN A C 1
ATOM 691 O O . ASN A 1 87 ? -14.119 -10.282 -0.076 1.00 96.75 87 ASN A O 1
ATOM 695 N N . GLU A 1 88 ? -14.972 -8.649 1.197 1.00 97.56 88 GLU A N 1
ATOM 696 C CA . GLU A 1 88 ? -15.050 -7.681 0.105 1.00 97.56 88 GLU A CA 1
ATOM 697 C C . GLU A 1 88 ? -13.660 -7.445 -0.513 1.00 97.56 88 GLU A C 1
ATOM 699 O O . GLU A 1 88 ? -12.664 -7.271 0.199 1.00 97.56 88 GLU A O 1
ATOM 704 N N . LEU A 1 89 ? -13.584 -7.470 -1.846 1.00 97.62 89 LEU A N 1
ATOM 705 C CA . LEU A 1 89 ? -12.363 -7.309 -2.644 1.00 97.62 89 LEU A CA 1
ATOM 706 C C . LEU A 1 89 ? -11.289 -8.404 -2.488 1.00 97.62 89 LEU A C 1
ATOM 708 O O . LEU A 1 89 ? -10.214 -8.282 -3.081 1.00 97.62 89 LEU A O 1
ATOM 712 N N . CYS A 1 90 ? -11.538 -9.480 -1.731 1.00 96.69 90 CYS A N 1
ATOM 713 C CA . CYS A 1 90 ? -10.593 -10.600 -1.629 1.00 96.69 90 CYS A CA 1
ATOM 714 C C . CYS A 1 90 ? -10.345 -11.264 -2.993 1.00 96.69 90 CYS A C 1
ATOM 716 O O . CYS A 1 90 ? -9.194 -11.487 -3.371 1.00 96.69 90 CYS A O 1
ATOM 718 N N . ALA A 1 91 ? -11.414 -11.558 -3.739 1.00 97.31 91 ALA A N 1
ATOM 719 C CA . ALA A 1 91 ? -11.327 -12.231 -5.033 1.00 97.31 91 ALA A CA 1
ATOM 720 C C . ALA A 1 91 ? -10.619 -11.362 -6.083 1.00 97.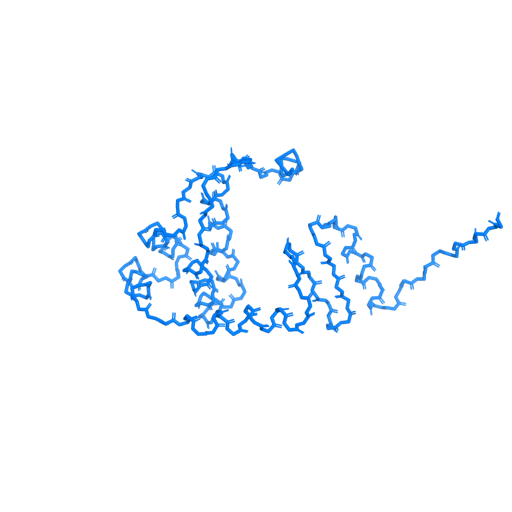31 91 ALA A C 1
ATOM 722 O O . ALA A 1 91 ? -9.779 -11.850 -6.833 1.00 97.31 91 ALA A O 1
ATOM 723 N N . GLU A 1 92 ? -10.900 -10.063 -6.097 1.00 97.44 92 GLU A N 1
ATOM 724 C CA . GLU A 1 92 ? -10.331 -9.105 -7.039 1.00 97.44 92 GLU A CA 1
ATOM 725 C C . GLU A 1 92 ? -8.834 -8.880 -6.800 1.00 97.44 92 GLU A C 1
ATOM 727 O O . GLU A 1 92 ? -8.074 -8.667 -7.750 1.00 97.44 92 GLU A O 1
ATOM 732 N N . VAL A 1 93 ? -8.385 -8.922 -5.540 1.00 96.62 93 VAL A N 1
ATOM 733 C CA . VAL A 1 93 ? -6.953 -8.893 -5.216 1.00 96.62 93 VAL A CA 1
ATOM 734 C C . VAL A 1 93 ? -6.272 -10.175 -5.697 1.00 96.62 93 VAL A C 1
ATOM 736 O O . VAL A 1 93 ? -5.229 -10.083 -6.347 1.00 96.62 93 VAL A O 1
ATOM 739 N N . GLU A 1 94 ? -6.866 -11.346 -5.455 1.00 95.44 94 GLU A N 1
ATOM 740 C CA . GLU A 1 94 ? -6.311 -12.628 -5.913 1.00 95.44 94 GLU A CA 1
ATOM 741 C C . GLU A 1 94 ? -6.234 -12.696 -7.447 1.00 95.44 94 GLU A C 1
ATOM 743 O O . GLU A 1 94 ? -5.192 -13.034 -8.007 1.00 95.44 94 GLU A O 1
ATOM 748 N N . GLU A 1 95 ? -7.288 -12.269 -8.147 1.00 96.06 95 GLU A N 1
ATOM 749 C CA . GLU A 1 95 ? -7.317 -12.210 -9.611 1.00 96.06 95 GLU A CA 1
ATOM 750 C C . GLU A 1 95 ? -6.206 -11.301 -10.163 1.00 96.06 95 GLU A C 1
ATOM 752 O O . GLU A 1 95 ? -5.534 -11.641 -11.139 1.00 96.06 95 GLU A O 1
ATOM 757 N N . ARG A 1 96 ? -5.956 -10.149 -9.526 1.00 93.69 96 ARG A N 1
ATOM 758 C CA . ARG A 1 96 ? -4.871 -9.234 -9.923 1.00 93.69 96 ARG A CA 1
ATOM 759 C C . ARG A 1 96 ? -3.490 -9.851 -9.728 1.00 93.69 96 ARG A C 1
ATOM 761 O O . ARG A 1 96 ? -2.607 -9.630 -10.567 1.00 93.69 96 ARG A O 1
ATOM 768 N N . VAL A 1 97 ? -3.292 -10.603 -8.647 1.00 92.75 97 VAL A N 1
ATOM 769 C CA . VAL A 1 97 ? -2.045 -11.338 -8.401 1.00 92.75 97 VAL A CA 1
ATOM 770 C C . VAL A 1 97 ? -1.860 -12.415 -9.465 1.00 92.75 97 VAL A C 1
ATOM 772 O O . VAL A 1 97 ? -0.797 -12.473 -10.086 1.00 92.75 97 VAL A O 1
ATOM 775 N N . GLU A 1 98 ? -2.895 -13.204 -9.743 1.00 94.25 98 GLU A N 1
ATOM 776 C CA . GLU A 1 98 ? -2.810 -14.296 -10.711 1.00 94.25 98 GLU A CA 1
ATOM 777 C C . GLU A 1 98 ? -2.594 -13.785 -12.137 1.00 94.25 98 GLU A C 1
ATOM 779 O O . GLU A 1 98 ? -1.708 -14.260 -12.846 1.00 94.25 98 GLU A O 1
ATOM 784 N N . LYS A 1 99 ? -3.286 -12.711 -12.526 1.00 91.56 99 LYS A N 1
ATOM 785 C CA . LYS A 1 99 ? -3.033 -12.015 -13.792 1.00 91.56 99 LYS A CA 1
ATOM 786 C C . LYS A 1 99 ? -1.598 -11.497 -13.892 1.00 91.56 99 LYS A C 1
ATOM 788 O O . LYS A 1 99 ? -0.996 -11.523 -14.962 1.00 91.56 99 LYS A O 1
ATOM 793 N N . SER A 1 100 ? -1.026 -11.011 -12.791 1.00 90.25 100 SER A N 1
ATOM 794 C CA . SER A 1 100 ? 0.375 -10.575 -12.774 1.00 90.25 100 SER A CA 1
ATOM 795 C C . SER A 1 100 ? 1.319 -11.761 -12.981 1.00 90.25 100 SER A C 1
ATOM 797 O O . SER A 1 100 ? 2.228 -11.684 -13.810 1.00 90.25 100 SER A O 1
ATOM 799 N N . ARG A 1 101 ? 1.066 -12.894 -12.318 1.00 90.50 101 ARG A N 1
ATOM 800 C CA . ARG A 1 101 ? 1.838 -14.128 -12.526 1.00 90.50 101 ARG A CA 1
ATOM 801 C C . ARG A 1 101 ? 1.728 -14.638 -13.961 1.00 90.50 101 ARG A C 1
ATOM 803 O O . ARG A 1 101 ? 2.752 -14.967 -14.555 1.00 90.50 101 ARG A O 1
ATOM 810 N N . SER A 1 102 ? 0.532 -14.629 -14.552 1.00 89.69 102 SER A N 1
ATOM 811 C CA . SER A 1 102 ? 0.320 -15.069 -15.937 1.00 89.69 102 SER A CA 1
ATOM 812 C C . SER A 1 102 ? 1.031 -14.177 -16.962 1.00 89.69 102 SER A C 1
ATOM 814 O O . SER A 1 102 ? 1.353 -14.630 -18.056 1.00 89.69 102 SER A O 1
ATOM 816 N N . MET A 1 103 ? 1.308 -12.915 -16.615 1.00 85.31 103 MET A N 1
ATOM 817 C CA . MET A 1 103 ? 2.142 -11.999 -17.406 1.00 85.31 103 MET A CA 1
ATOM 818 C C . MET A 1 103 ? 3.655 -12.195 -17.180 1.00 85.31 103 MET A C 1
ATOM 820 O O . MET A 1 103 ? 4.455 -11.425 -17.708 1.00 85.31 103 MET A O 1
ATOM 824 N N . GLY A 1 104 ? 4.067 -13.202 -16.402 1.00 87.31 104 GLY A N 1
ATOM 825 C CA . GLY A 1 104 ? 5.472 -13.494 -16.110 1.00 87.31 104 GLY A CA 1
ATOM 826 C C . GLY A 1 104 ? 6.094 -12.588 -15.045 1.00 87.31 104 GLY A C 1
ATOM 827 O O . GLY A 1 104 ? 7.320 -12.495 -14.957 1.00 87.31 104 GLY A O 1
ATOM 828 N N . VAL A 1 105 ? 5.283 -11.898 -14.235 1.00 87.50 105 VAL A N 1
ATOM 829 C CA . VAL A 1 105 ? 5.786 -11.056 -13.142 1.00 87.50 105 VAL A CA 1
ATOM 830 C C . VAL A 1 105 ? 6.240 -11.942 -11.982 1.00 87.50 105 VAL A C 1
ATOM 832 O O . VAL A 1 105 ? 5.420 -12.517 -11.271 1.00 87.50 105 VAL A O 1
ATOM 835 N N . LEU A 1 106 ? 7.557 -12.040 -11.787 1.00 86.06 106 LEU A N 1
ATOM 836 C CA . LEU A 1 106 ? 8.173 -12.854 -10.729 1.00 86.06 106 LEU A CA 1
ATOM 837 C C . LEU A 1 106 ? 8.626 -12.040 -9.509 1.00 86.06 106 LEU A C 1
ATOM 839 O O . LEU A 1 106 ? 8.860 -12.605 -8.444 1.00 86.06 106 LEU A O 1
ATOM 843 N N . SER A 1 107 ? 8.783 -10.724 -9.651 1.00 85.12 107 SER A N 1
ATOM 844 C CA . SER A 1 107 ? 9.268 -9.853 -8.580 1.00 85.12 107 SER A CA 1
ATOM 845 C C . SER A 1 107 ? 8.726 -8.431 -8.702 1.00 85.12 107 SER A C 1
ATOM 847 O O . SER A 1 107 ? 8.348 -7.976 -9.783 1.00 85.12 107 SER A O 1
ATOM 849 N N . ILE A 1 108 ? 8.696 -7.732 -7.566 1.00 89.00 108 ILE A N 1
ATOM 850 C CA . ILE A 1 108 ? 8.288 -6.330 -7.450 1.00 89.00 108 ILE A CA 1
ATOM 851 C C . ILE A 1 108 ? 9.468 -5.459 -6.976 1.00 89.00 108 ILE A C 1
ATOM 853 O O . ILE A 1 108 ? 10.367 -5.971 -6.303 1.00 89.00 108 ILE A O 1
ATOM 857 N N . PRO A 1 109 ? 9.474 -4.147 -7.279 1.00 89.19 109 PRO A N 1
ATOM 858 C CA . PRO A 1 109 ? 8.528 -3.442 -8.149 1.00 89.19 109 PRO A CA 1
ATOM 859 C C . PRO A 1 109 ? 8.782 -3.733 -9.637 1.00 89.19 109 PRO A C 1
ATOM 861 O O . PRO A 1 109 ? 9.926 -3.877 -10.061 1.00 89.19 109 PRO A O 1
ATOM 864 N N . LEU A 1 110 ? 7.713 -3.785 -10.433 1.00 89.44 110 LEU A N 1
ATOM 865 C CA . LEU A 1 110 ? 7.761 -3.893 -11.891 1.00 89.44 110 LEU A CA 1
ATOM 866 C C . LEU A 1 110 ? 6.867 -2.809 -12.491 1.00 89.44 110 LEU A C 1
ATOM 868 O O . LEU A 1 110 ? 5.675 -2.754 -12.197 1.00 89.44 110 LEU A O 1
ATOM 872 N N . THR A 1 111 ? 7.429 -1.983 -13.368 1.00 88.56 111 THR A N 1
ATOM 873 C CA . THR A 1 111 ? 6.673 -0.963 -14.098 1.00 88.56 111 THR A CA 1
ATOM 874 C C . THR A 1 111 ? 6.497 -1.401 -15.544 1.00 88.56 111 THR A C 1
ATOM 876 O O . THR A 1 111 ? 7.485 -1.607 -16.247 1.00 88.56 111 THR A O 1
ATOM 879 N N . VAL A 1 112 ? 5.252 -1.509 -16.008 1.00 85.88 112 VAL A N 1
ATOM 880 C CA . VAL A 1 112 ? 4.933 -1.793 -17.415 1.00 85.88 112 VAL A CA 1
ATOM 881 C C . VAL A 1 112 ? 4.475 -0.510 -18.098 1.00 85.88 112 VAL A C 1
ATOM 883 O O . VAL A 1 112 ? 3.517 0.123 -17.663 1.00 85.88 112 VAL A O 1
ATOM 886 N N . ILE A 1 113 ? 5.140 -0.131 -19.189 1.00 83.56 113 ILE A N 1
ATOM 887 C CA . ILE A 1 113 ? 4.841 1.077 -19.956 1.00 83.56 113 ILE A CA 1
ATOM 888 C C . ILE A 1 113 ? 4.280 0.690 -21.325 1.00 83.56 113 ILE A C 1
ATOM 890 O O . ILE A 1 113 ? 4.923 -0.007 -22.118 1.00 83.56 113 ILE A O 1
ATOM 894 N N . ASN A 1 114 ? 3.057 1.158 -21.595 1.00 81.19 114 ASN A N 1
ATOM 895 C CA . ASN A 1 114 ? 2.311 0.931 -22.836 1.00 81.19 114 ASN A CA 1
ATOM 896 C C . ASN A 1 114 ? 2.208 -0.555 -23.250 1.00 81.19 114 ASN A C 1
ATOM 898 O O . ASN A 1 114 ? 2.231 -0.870 -24.437 1.00 81.19 114 ASN A O 1
ATOM 902 N N . GLY A 1 115 ? 2.202 -1.476 -22.278 1.00 78.12 115 GLY A N 1
ATOM 903 C CA . GLY A 1 115 ? 2.150 -2.927 -22.515 1.00 78.12 115 GLY A CA 1
ATOM 904 C C . GLY A 1 115 ? 3.340 -3.516 -23.287 1.00 78.12 115 GLY A C 1
ATOM 905 O O . GLY A 1 115 ? 3.287 -4.678 -23.673 1.00 78.12 115 GLY A O 1
ATOM 906 N N . LYS A 1 116 ? 4.392 -2.730 -23.547 1.00 76.88 116 LYS A N 1
ATOM 907 C CA . LYS A 1 116 ? 5.523 -3.119 -24.410 1.00 76.88 116 LYS A CA 1
ATOM 908 C C . LYS A 1 116 ? 6.854 -3.139 -23.679 1.00 76.88 116 LYS A C 1
ATOM 910 O O . LYS A 1 116 ? 7.719 -3.940 -24.010 1.00 76.88 116 LYS A O 1
ATOM 915 N N . TRP A 1 117 ? 7.025 -2.245 -22.711 1.00 78.94 117 TRP A N 1
ATOM 916 C CA . TRP A 1 117 ? 8.278 -2.084 -21.987 1.00 78.94 117 TRP A CA 1
ATOM 917 C C . TRP A 1 117 ? 8.066 -2.429 -20.526 1.00 78.94 117 TRP A C 1
ATOM 919 O O . TRP A 1 117 ? 7.157 -1.896 -19.899 1.00 78.94 117 TRP A O 1
ATOM 929 N N . SER A 1 118 ? 8.917 -3.286 -19.979 1.00 84.31 118 SER A N 1
ATOM 930 C CA . SER A 1 118 ? 8.924 -3.627 -18.561 1.00 84.31 118 SER A CA 1
ATOM 931 C C . SER A 1 118 ? 10.223 -3.153 -17.918 1.00 84.31 118 SER A C 1
ATOM 933 O O . SER A 1 118 ? 11.309 -3.505 -18.380 1.00 84.31 118 SER A O 1
ATOM 935 N N . ILE A 1 119 ? 10.118 -2.385 -16.840 1.00 86.19 119 ILE A N 1
ATOM 936 C CA . ILE A 1 119 ? 11.246 -1.939 -16.021 1.00 86.19 119 ILE A CA 1
ATOM 937 C C . ILE A 1 119 ? 11.157 -2.682 -14.691 1.00 86.19 119 ILE A C 1
ATOM 939 O O . ILE A 1 119 ? 10.235 -2.444 -13.912 1.00 86.19 119 ILE A O 1
ATOM 943 N N . SER A 1 120 ? 12.094 -3.600 -14.457 1.00 86.31 120 SER A N 1
ATOM 944 C CA . SER A 1 120 ? 12.146 -4.405 -13.234 1.00 86.31 120 SER A CA 1
ATOM 945 C C . SER A 1 120 ? 13.049 -3.766 -12.177 1.00 86.31 120 SER A C 1
ATOM 947 O O . SER A 1 120 ? 14.168 -3.323 -12.468 1.00 86.31 120 SER A O 1
ATOM 949 N N . GLY A 1 121 ? 12.557 -3.745 -10.941 1.00 84.75 121 GLY A N 1
ATOM 950 C CA . GLY A 1 121 ? 13.226 -3.199 -9.771 1.00 84.75 121 GLY A CA 1
ATOM 951 C C . GLY A 1 121 ? 13.080 -1.685 -9.616 1.00 84.75 121 GLY A C 1
ATOM 952 O O . GLY A 1 121 ? 12.592 -0.963 -10.488 1.00 84.75 121 GLY A O 1
ATOM 953 N N . ALA A 1 122 ? 13.539 -1.191 -8.466 1.00 84.31 122 ALA A N 1
ATOM 954 C CA . ALA A 1 122 ? 13.607 0.236 -8.164 1.00 84.31 122 ALA A CA 1
ATOM 955 C C . ALA A 1 122 ? 14.772 0.888 -8.936 1.00 84.31 122 ALA A C 1
ATOM 957 O O . ALA A 1 122 ? 15.857 1.104 -8.396 1.00 84.31 122 ALA A O 1
ATOM 958 N N . GLN A 1 123 ? 14.560 1.126 -10.232 1.00 87.88 123 GLN A N 1
ATOM 959 C CA . GLN A 1 123 ? 15.531 1.770 -11.119 1.00 87.88 123 GLN A C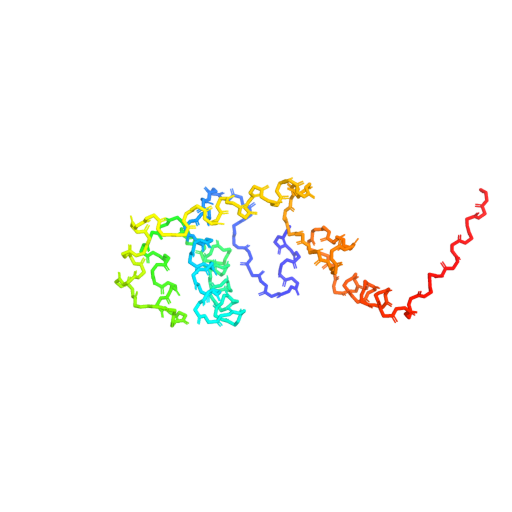A 1
ATOM 960 C C . GLN A 1 123 ? 15.610 3.284 -10.884 1.00 87.88 123 GLN A C 1
ATOM 962 O O . GLN A 1 123 ? 14.691 3.896 -10.341 1.00 87.88 123 GLN A O 1
ATOM 967 N N . SER A 1 124 ? 16.708 3.903 -11.319 1.00 86.94 124 SER A N 1
ATOM 968 C CA . SER A 1 124 ? 16.887 5.354 -11.210 1.00 86.94 124 SER A CA 1
ATOM 969 C C . SER A 1 124 ? 15.929 6.122 -12.124 1.00 86.94 124 SER A C 1
ATOM 971 O O . SER A 1 124 ? 15.496 5.624 -13.166 1.00 86.94 124 SER A O 1
ATOM 973 N N . SER A 1 125 ? 15.651 7.381 -11.779 1.00 86.88 125 SER A N 1
ATOM 974 C CA . SER A 1 125 ? 14.829 8.286 -12.597 1.00 86.88 125 SER A CA 1
ATOM 975 C C . SER A 1 125 ? 15.336 8.412 -14.039 1.00 86.88 125 SER A C 1
ATOM 977 O O . SER A 1 125 ? 14.533 8.510 -14.965 1.00 86.88 125 SER A O 1
ATOM 979 N N . ASN A 1 126 ? 16.653 8.323 -14.257 1.00 88.25 126 ASN A N 1
ATOM 980 C CA . ASN A 1 126 ? 17.242 8.344 -15.595 1.00 88.25 126 ASN A CA 1
ATOM 981 C C . ASN A 1 126 ? 16.774 7.160 -16.462 1.00 88.25 126 ASN A C 1
ATOM 983 O O . ASN A 1 126 ? 16.534 7.345 -17.649 1.00 88.25 126 ASN A O 1
ATOM 987 N N . VAL A 1 127 ? 16.581 5.961 -15.897 1.00 86.69 127 VAL A N 1
ATOM 988 C CA . VAL A 1 127 ? 16.063 4.806 -16.659 1.00 86.69 127 VAL A CA 1
ATOM 989 C C . VAL A 1 127 ? 14.644 5.084 -17.156 1.00 86.69 127 VAL A C 1
ATOM 991 O O . VAL A 1 127 ? 14.344 4.864 -18.329 1.00 86.69 127 VAL A O 1
ATOM 994 N N . TYR A 1 128 ? 13.793 5.647 -16.296 1.00 86.81 128 TYR A N 1
ATOM 995 C CA . TYR A 1 128 ? 12.438 6.056 -16.671 1.00 86.81 128 TYR A CA 1
ATOM 996 C C . TYR A 1 128 ? 12.436 7.179 -17.720 1.00 86.81 128 TYR A C 1
ATOM 998 O O . TYR A 1 128 ? 11.633 7.147 -18.653 1.00 86.81 128 TYR A O 1
ATOM 1006 N N . TYR A 1 129 ? 13.368 8.132 -17.626 1.00 87.50 129 TYR A N 1
ATOM 1007 C CA . TYR A 1 129 ? 13.551 9.182 -18.631 1.00 87.50 129 TYR A CA 1
ATOM 1008 C C . TYR A 1 129 ? 13.983 8.621 -19.997 1.00 87.50 129 TYR A C 1
ATOM 1010 O O . TYR A 1 129 ? 13.423 8.984 -21.028 1.00 87.50 129 TYR A O 1
ATOM 1018 N N . GLN A 1 130 ? 14.928 7.680 -20.035 1.00 85.12 130 GLN A N 1
ATOM 1019 C CA . GLN A 1 130 ? 15.336 7.044 -21.295 1.00 85.12 130 GLN A CA 1
ATOM 1020 C C . GLN A 1 130 ? 14.202 6.211 -21.913 1.00 85.12 130 GLN A C 1
ATOM 1022 O O . GLN A 1 130 ? 14.007 6.226 -23.133 1.00 85.12 130 GLN A O 1
ATOM 1027 N N . ALA A 1 131 ? 13.410 5.527 -21.081 1.00 83.50 131 ALA A N 1
ATOM 1028 C CA . ALA A 1 131 ? 12.230 4.803 -21.540 1.00 83.50 131 ALA A CA 1
ATOM 1029 C C . ALA A 1 131 ? 11.188 5.752 -22.160 1.00 83.50 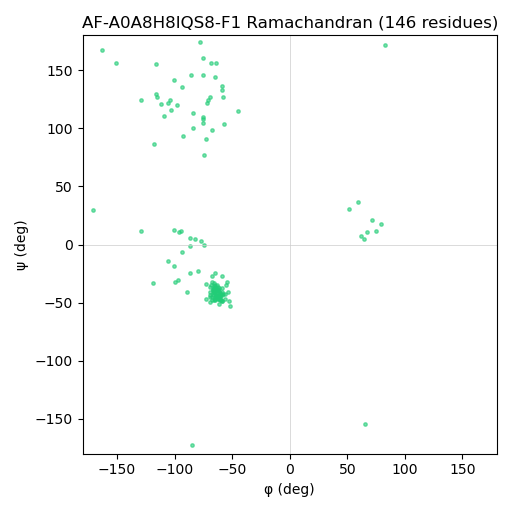131 ALA A C 1
ATOM 1031 O O . ALA A 1 131 ? 10.652 5.459 -23.230 1.00 83.50 131 ALA A O 1
ATOM 1032 N N . SER A 1 132 ? 10.948 6.920 -21.552 1.00 81.38 132 SER A N 1
ATOM 1033 C CA . SER A 1 132 ? 10.013 7.910 -22.102 1.00 81.38 132 SER A CA 1
ATOM 1034 C C . SER A 1 132 ? 10.509 8.518 -23.421 1.00 81.38 132 SER A C 1
ATOM 1036 O O . SER A 1 132 ? 9.726 8.651 -24.362 1.00 81.38 132 SER A O 1
ATOM 1038 N N . LEU A 1 133 ? 11.813 8.790 -23.559 1.00 84.38 133 LEU A N 1
ATOM 1039 C CA . LEU A 1 133 ? 12.404 9.224 -24.832 1.00 84.38 133 LEU A CA 1
ATOM 1040 C C . LEU A 1 133 ? 12.239 8.177 -25.940 1.00 84.38 133 LEU A C 1
ATOM 1042 O O . LEU A 1 133 ? 11.957 8.534 -27.090 1.00 84.38 133 LEU A O 1
ATOM 1046 N N . SER A 1 134 ? 12.398 6.899 -25.590 1.00 78.50 134 SER A N 1
ATOM 1047 C CA . SER A 1 134 ? 12.231 5.771 -26.514 1.00 78.50 134 SER A CA 1
ATOM 1048 C C . SER A 1 134 ? 10.795 5.659 -27.010 1.00 78.50 134 SER A C 1
ATOM 1050 O O . SER A 1 134 ? 10.563 5.447 -28.198 1.00 78.50 134 SER A O 1
ATOM 1052 N N . LEU A 1 135 ? 9.826 5.896 -26.126 1.00 75.75 135 LEU A N 1
ATOM 1053 C CA . LEU A 1 135 ? 8.402 5.901 -26.460 1.00 75.75 135 LEU A CA 1
ATOM 1054 C C . LEU A 1 135 ? 7.997 7.085 -27.342 1.00 75.75 135 LEU A C 1
ATOM 1056 O O . LEU A 1 135 ? 7.181 6.921 -28.244 1.00 75.75 135 LEU A O 1
ATOM 1060 N N . CYS A 1 136 ? 8.596 8.256 -27.129 1.00 78.06 136 CYS A N 1
ATOM 1061 C CA . CYS A 1 136 ? 8.342 9.451 -27.936 1.00 78.06 136 CYS A CA 1
ATOM 1062 C C . CYS A 1 136 ? 9.043 9.432 -29.310 1.00 78.06 136 CYS A C 1
ATOM 1064 O O . CYS A 1 136 ? 8.996 10.435 -30.022 1.00 78.06 136 CYS A O 1
ATOM 1066 N N . GLY A 1 137 ? 9.750 8.350 -29.670 1.00 69.06 137 GLY A N 1
ATOM 1067 C CA . GLY A 1 137 ? 10.520 8.253 -30.919 1.00 69.06 137 GLY A CA 1
ATOM 1068 C C . GLY A 1 137 ? 11.731 9.196 -30.987 1.00 69.06 137 GLY A C 1
ATOM 1069 O O . GLY A 1 137 ? 12.333 9.359 -32.046 1.00 69.06 137 GLY A O 1
ATOM 1070 N N . LYS A 1 138 ? 12.095 9.830 -29.863 1.00 56.84 138 LYS A N 1
ATOM 1071 C CA . LYS A 1 138 ? 13.215 10.781 -29.760 1.00 56.84 138 LYS A CA 1
ATOM 1072 C C . LYS A 1 138 ? 14.521 10.115 -29.325 1.00 56.84 138 LYS A C 1
ATOM 1074 O O . LYS A 1 138 ? 15.566 10.760 -29.332 1.00 56.84 138 LYS A O 1
ATOM 1079 N N . TRP A 1 139 ? 14.483 8.833 -28.972 1.00 43.56 139 TRP A N 1
ATOM 1080 C CA . TRP A 1 139 ? 15.675 8.061 -28.651 1.00 43.56 139 TRP A CA 1
ATOM 1081 C C . TRP A 1 139 ? 16.326 7.502 -29.919 1.00 43.56 139 TRP A C 1
ATOM 1083 O O . TRP A 1 139 ? 15.775 6.636 -30.597 1.00 43.56 139 TRP A O 1
ATOM 1093 N N . LYS A 1 140 ? 17.529 7.993 -30.225 1.00 41.41 140 LYS A N 1
ATOM 1094 C CA . LYS A 1 140 ? 18.486 7.309 -31.097 1.00 41.41 140 LYS A CA 1
ATOM 1095 C C . LYS A 1 140 ? 19.545 6.701 -30.177 1.00 41.41 140 LYS A C 1
ATOM 1097 O O . LYS A 1 140 ? 20.232 7.479 -29.512 1.00 41.41 140 LYS A O 1
ATOM 1102 N N . PRO A 1 141 ? 19.698 5.369 -30.096 1.00 40.94 141 PRO A N 1
ATOM 1103 C CA . PRO A 1 141 ? 20.808 4.803 -29.345 1.00 40.94 141 PRO A CA 1
ATOM 1104 C C . PRO A 1 141 ? 22.122 5.327 -29.932 1.00 40.94 141 PRO A C 1
ATOM 1106 O O . PRO A 1 141 ? 22.290 5.380 -31.155 1.00 40.94 141 PRO A O 1
ATOM 1109 N N . ALA A 1 142 ? 23.061 5.725 -29.071 1.00 37.97 142 ALA A N 1
ATOM 1110 C CA . ALA A 1 142 ? 24.436 5.913 -29.507 1.00 37.97 142 ALA A CA 1
ATOM 1111 C C . ALA A 1 142 ? 24.911 4.578 -30.097 1.00 37.97 142 ALA A C 1
ATOM 1113 O O . ALA A 1 142 ? 24.750 3.533 -29.467 1.00 37.97 142 ALA A O 1
ATOM 1114 N N . LYS A 1 143 ? 25.437 4.601 -31.328 1.00 32.47 143 LYS A N 1
ATOM 1115 C CA . LYS A 1 143 ? 25.998 3.414 -31.977 1.00 32.47 143 LYS A CA 1
ATOM 1116 C C . LYS A 1 143 ? 27.101 2.855 -31.073 1.00 32.47 143 LYS A C 1
ATOM 1118 O O . LYS A 1 143 ? 28.195 3.409 -31.033 1.00 32.47 143 LYS A O 1
ATOM 1123 N N . THR A 1 144 ? 26.834 1.767 -30.356 1.00 32.31 144 THR A N 1
ATOM 1124 C CA . THR A 1 144 ? 27.901 0.969 -29.751 1.00 32.31 144 THR A CA 1
ATOM 1125 C C . THR A 1 144 ? 28.589 0.222 -30.883 1.00 32.31 144 THR A C 1
ATOM 1127 O O . THR A 1 144 ? 2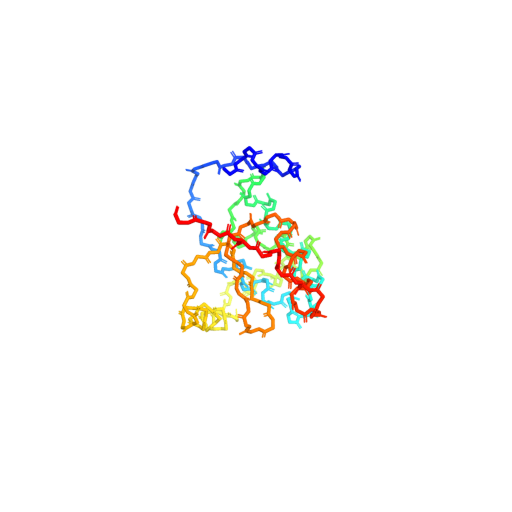8.185 -0.870 -31.272 1.00 32.31 144 THR A O 1
ATOM 1130 N N . THR A 1 145 ? 29.626 0.838 -31.446 1.00 35.81 145 THR A N 1
ATOM 1131 C CA . THR A 1 145 ? 30.641 0.117 -32.208 1.00 35.81 145 THR A CA 1
ATOM 1132 C C . THR A 1 145 ? 31.388 -0.760 -31.210 1.00 35.81 145 THR A C 1
ATOM 1134 O O . THR A 1 145 ? 32.254 -0.279 -30.483 1.00 35.81 145 THR A O 1
ATOM 1137 N N . ARG A 1 146 ? 31.032 -2.043 -31.131 1.00 26.69 146 ARG A N 1
ATOM 1138 C CA . ARG A 1 146 ? 31.932 -3.038 -30.551 1.00 26.69 146 ARG A CA 1
ATOM 1139 C C . ARG A 1 146 ? 32.882 -3.451 -31.673 1.00 26.69 146 ARG A C 1
ATOM 1141 O O . ARG A 1 146 ? 32.481 -4.174 -32.580 1.00 26.69 146 ARG A O 1
ATOM 1148 N N . LEU A 1 147 ? 34.089 -2.885 -31.665 1.00 33.75 147 LEU A N 1
ATOM 1149 C CA . LEU A 1 147 ? 35.222 -3.505 -32.349 1.00 33.75 147 LEU A CA 1
ATOM 1150 C C . LEU A 1 147 ? 35.519 -4.834 -31.638 1.00 33.75 147 LEU A C 1
ATOM 1152 O O . LEU A 1 147 ? 35.295 -4.933 -30.431 1.00 33.75 147 LEU A O 1
ATOM 1156 N N . LEU A 1 148 ? 35.912 -5.809 -32.458 1.00 39.50 148 LEU A N 1
ATOM 1157 C CA . LEU A 1 148 ? 36.104 -7.241 -32.201 1.00 39.50 148 LEU A CA 1
ATOM 1158 C C . LEU A 1 148 ? 36.632 -7.592 -30.802 1.00 39.50 148 LEU A C 1
ATOM 1160 O O . LEU A 1 148 ? 37.629 -6.970 -30.376 1.00 39.50 148 LEU A O 1
#

Sequence (148 aa):
MAARALEFGVTLRRPGGTVWKSTSANRLLLYAYQKGGQNAQQNLLTELFRAHHEKEEDIEDFLILAEYAEKTGLMSHQEACMFLESNELCAEVEERVEKSRSMGVLSIPLTVINGKWSISGAQSSNVYYQASLSLCGKWKPAKTTRLL

Foldseek 3Di:
DQVVCVVVVHHFPDPDDDDADCLLVVQLLVLLCVPPNPVSSVLLVVVVCCCVGVVVHHNNDQQVSLVSCVVSVNDHSVVSSVSSVDCPCNVVSVVVVVVCVVVVNPDDDWDQDPVPDIDHDDDDPVVVVQVVCVVVVNDDPDPPPPDD

Radius of gyration: 18.93 Å; Cα contacts (8 Å, |Δi|>4): 141; chains: 1; bounding box: 52×26×46 Å

Mean predicted aligned error: 7.42 Å

pLDDT: mean 85.96, std 16.24, range [26.69, 98.38]

Secondary structure (DSSP, 8-state):
-HHHHHHTT-----SS--PPP-HHHHHHHHHHHHHHHHHHHHHHHHHHHHIIIII---TT-HHHHHHHHHHTTSS-HHHHHHHHHS-TTHHHHHHHHHHHHHTT--SSSEEEETTTEEEESS--HHHHHHHHHHHTT-----------

Nearest PDB structures (foldseek):
  5xwh-assembly1_A  TM=8.337E-01  e=8.674E-06  Deinococcus radiodurans R1 = ATCC 13939 = DSM 20539
  5cnw-assembly1_A  TM=8.313E-01  e=1.241E-05  Deinococcus radiodurans R1 = ATCC 13939 = DSM 20539
  5cp1-assembly1_A-2  TM=8.403E-01  e=2.124E-05  Deinococcus radiodurans R1 = ATCC 13939 = DSM 20539
  3hz8-assembly1_A  TM=6.727E-01  e=1.746E-01  Neisseria meningitidis MC58
  3a3t-assembly3_C  TM=6.757E-01  e=3.171E-01  Neisseria meningitidis serogroup B

Solvent-accessible surface area (backbone atoms only — not comparable to full-atom values): 8768 Å² total; per-residue (Å²): 111,49,74,65,33,47,79,72,75,39,64,56,72,65,95,78,70,88,87,66,60,54,63,64,50,50,33,52,41,51,51,28,32,76,76,52,34,69,64,42,21,50,53,41,49,54,52,51,50,41,36,47,37,54,66,68,44,62,55,64,41,55,66,57,48,10,52,48,35,31,75,63,68,73,42,53,44,68,58,37,38,55,47,64,75,44,73,69,53,52,64,62,51,51,50,52,51,51,54,38,45,75,71,68,55,86,66,80,53,62,48,72,48,92,91,76,45,75,48,75,46,94,68,58,71,66,59,57,51,53,52,52,33,48,73,70,70,71,55,73,78,78,83,79,78,78,75,133